Protein AF-C7RHF6-F1 (afdb_monomer_lite)

pLDDT: mean 81.48, std 12.65, range [41.59, 92.25]

Secondary structure (DSSP, 8-state):
--EEEEETTEEEEE----S--EEEEEETTEEEEEEEEEEEEETTEEEEEEEETTT--EEEEEEE--TTSSS-EEEE---HHHHHHHHHHHHHHS-HHHHHHHHHHHHHHHHTTS----

Organism: Anaerococcus prevotii (strain ATCC 9321 / DSM 20548 / JCM 6508 / NCTC 11806 / PC1) (NCBI:txid525919)

Structure (mmCIF, N/CA/C/O backbone):
data_AF-C7RHF6-F1
#
_entry.id   AF-C7RHF6-F1
#
loop_
_atom_site.group_PDB
_atom_site.id
_atom_site.type_symbol
_atom_site.label_atom_id
_atom_site.label_alt_id
_atom_site.label_comp_id
_atom_site.label_asym_id
_atom_site.label_entity_id
_atom_site.label_seq_id
_atom_site.pdbx_PDB_ins_code
_atom_site.Cartn_x
_atom_site.Cartn_y
_atom_site.Cartn_z
_atom_site.occupancy
_atom_site.B_iso_or_equiv
_atom_site.auth_seq_id
_atom_site.auth_comp_id
_atom_site.auth_asym_id
_atom_site.auth_atom_id
_atom_site.pdbx_PDB_model_num
ATOM 1 N N . MET A 1 1 ? -8.252 -10.709 -6.839 1.00 54.28 1 MET A N 1
ATOM 2 C CA . MET A 1 1 ? -9.521 -10.575 -6.083 1.00 54.28 1 MET A CA 1
ATOM 3 C C . MET A 1 1 ? -9.168 -9.685 -4.912 1.00 54.28 1 MET A C 1
ATOM 5 O O . MET A 1 1 ? -8.088 -9.900 -4.393 1.00 54.28 1 MET A O 1
ATOM 9 N N . THR A 1 2 ? -9.970 -8.682 -4.559 1.00 73.25 2 THR A N 1
ATOM 10 C CA . THR A 1 2 ? -9.626 -7.826 -3.415 1.00 73.25 2 THR A CA 1
ATOM 11 C C . THR A 1 2 ? -9.822 -8.598 -2.114 1.00 73.25 2 THR A C 1
ATOM 13 O O . THR A 1 2 ? -10.827 -9.302 -1.961 1.00 73.25 2 THR A O 1
ATOM 16 N N . GLU A 1 3 ? -8.861 -8.503 -1.199 1.00 79.00 3 GLU A N 1
ATOM 17 C CA . GLU A 1 3 ? -8.897 -9.190 0.094 1.00 79.00 3 GLU A CA 1
ATOM 18 C C . GLU A 1 3 ? -9.177 -8.184 1.204 1.00 79.00 3 GLU A C 1
ATOM 20 O O . GLU A 1 3 ? -8.362 -7.314 1.499 1.00 79.00 3 GLU A O 1
ATOM 25 N N . LYS A 1 4 ? -10.361 -8.304 1.815 1.00 87.19 4 LYS A N 1
ATOM 26 C CA . LYS A 1 4 ? -10.761 -7.498 2.970 1.00 87.19 4 LYS A CA 1
ATOM 27 C C . LYS A 1 4 ? -10.385 -8.193 4.267 1.00 87.19 4 LYS A C 1
ATOM 29 O O . LYS A 1 4 ? -10.861 -9.296 4.544 1.00 87.19 4 LYS A O 1
ATOM 34 N N . LEU A 1 5 ? -9.592 -7.516 5.081 1.00 87.81 5 LEU A N 1
ATOM 35 C CA . LEU A 1 5 ? -9.034 -8.005 6.334 1.00 87.81 5 LEU A CA 1
ATOM 36 C C . LEU A 1 5 ? -9.272 -6.958 7.426 1.00 87.81 5 LEU A C 1
ATOM 38 O O . LEU A 1 5 ? -9.385 -5.767 7.150 1.00 87.81 5 LEU A O 1
ATOM 42 N N . ASN A 1 6 ? -9.366 -7.395 8.680 1.00 86.88 6 ASN A N 1
ATOM 43 C CA . ASN A 1 6 ? -9.321 -6.476 9.812 1.00 86.88 6 ASN A CA 1
ATOM 44 C C . ASN A 1 6 ? -7.978 -6.655 10.517 1.00 86.88 6 ASN A C 1
ATOM 46 O O . ASN A 1 6 ? -7.729 -7.7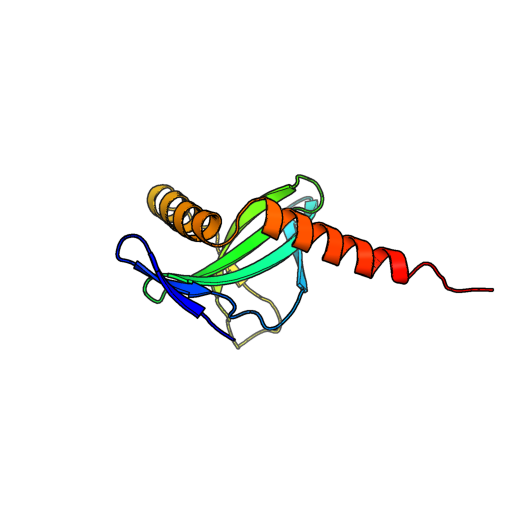08 11.109 1.00 86.88 6 ASN A O 1
ATOM 50 N N . LEU A 1 7 ? -7.114 -5.652 10.402 1.00 84.81 7 LEU A N 1
ATOM 51 C CA . LEU A 1 7 ? -5.748 -5.666 10.915 1.00 84.81 7 LEU A CA 1
ATOM 52 C C . LEU A 1 7 ? -5.619 -4.540 11.936 1.00 84.81 7 LEU A C 1
ATOM 54 O O . LEU A 1 7 ? -5.950 -3.397 11.650 1.00 84.81 7 LEU A O 1
ATOM 58 N N . HIS A 1 8 ? -5.194 -4.867 13.158 1.00 80.12 8 HIS A N 1
ATOM 59 C CA . HIS A 1 8 ? -5.020 -3.885 14.240 1.00 80.12 8 HIS A CA 1
ATOM 60 C C . HIS A 1 8 ? -6.260 -3.025 14.583 1.00 80.12 8 HIS A C 1
ATOM 62 O O . HIS A 1 8 ? -6.146 -2.013 15.264 1.00 80.12 8 HIS A O 1
ATOM 68 N N . GLY A 1 9 ? -7.465 -3.466 14.202 1.00 83.81 9 GLY A N 1
ATOM 69 C CA . GLY A 1 9 ? -8.710 -2.716 14.399 1.00 83.81 9 GLY A CA 1
ATOM 70 C C . GLY A 1 9 ? -9.133 -1.878 13.191 1.00 83.81 9 GLY A C 1
ATOM 71 O O . GLY A 1 9 ? -10.240 -1.342 13.207 1.00 83.81 9 GLY A O 1
ATOM 72 N N . HIS A 1 10 ? -8.316 -1.838 12.138 1.00 86.88 10 HIS A N 1
ATOM 73 C CA . HIS A 1 10 ? -8.593 -1.150 10.881 1.00 86.88 10 HIS A CA 1
ATOM 74 C C . HIS A 1 10 ? -9.181 -2.103 9.847 1.00 86.88 10 HIS A C 1
ATOM 76 O O . HIS A 1 10 ? -8.752 -3.254 9.730 1.00 86.88 10 HIS A O 1
ATOM 82 N N . GLU A 1 11 ? -10.180 -1.641 9.090 1.00 91.00 11 GLU A N 1
ATOM 83 C CA . GLU A 1 11 ? -10.642 -2.356 7.894 1.00 91.00 11 GLU A CA 1
ATOM 84 C C . GLU A 1 11 ? -9.670 -2.064 6.750 1.00 91.00 11 GLU A C 1
ATOM 86 O O . GLU A 1 11 ? -9.582 -0.921 6.301 1.00 91.00 11 GLU A O 1
ATOM 91 N N . VAL A 1 12 ? -8.966 -3.100 6.290 1.00 90.62 12 VAL A N 1
ATOM 92 C CA . VAL A 1 12 ? -7.996 -3.018 5.198 1.00 90.62 12 VAL A CA 1
ATOM 93 C C . VAL A 1 12 ? -8.481 -3.828 3.996 1.00 90.62 12 VAL A C 1
ATOM 95 O O . VAL A 1 12 ? -8.958 -4.949 4.162 1.00 90.62 12 VAL A O 1
ATOM 98 N N . GLU A 1 13 ? -8.379 -3.283 2.787 1.00 91.44 13 GLU A N 1
ATOM 99 C CA . GLU A 1 13 ? -8.694 -3.976 1.530 1.00 91.44 13 GLU A CA 1
ATOM 100 C C . GLU A 1 13 ? -7.482 -3.955 0.592 1.00 91.44 13 GLU A C 1
ATOM 102 O O . GLU A 1 13 ? -7.220 -2.918 -0.006 1.00 91.44 13 GLU A O 1
ATOM 107 N N . PHE A 1 14 ? -6.778 -5.081 0.444 1.00 88.81 14 PHE A N 1
ATOM 108 C CA . PHE A 1 14 ? -5.621 -5.231 -0.458 1.00 88.81 14 PHE A CA 1
ATOM 109 C C . PHE A 1 14 ? -6.016 -5.748 -1.847 1.00 88.81 14 PHE A C 1
ATOM 111 O O . PHE A 1 14 ? -7.113 -6.294 -2.042 1.00 88.81 14 PHE A O 1
ATOM 118 N N . GLY A 1 15 ? -5.105 -5.619 -2.815 1.00 82.00 15 GLY A N 1
ATOM 119 C CA . GLY A 1 15 ? -5.237 -6.190 -4.155 1.00 82.00 15 GLY A CA 1
ATOM 120 C C . GLY A 1 15 ? -6.245 -5.453 -5.031 1.00 82.00 15 GLY A C 1
ATOM 121 O O . GLY A 1 15 ? -6.961 -6.085 -5.826 1.00 82.00 15 GLY A O 1
ATOM 122 N N . LYS A 1 16 ? -6.374 -4.128 -4.855 1.00 81.31 16 LYS A N 1
ATOM 123 C CA . LYS A 1 16 ? -7.254 -3.294 -5.695 1.00 81.31 16 LYS A CA 1
ATOM 124 C C . LYS A 1 16 ? -6.629 -3.031 -7.065 1.00 81.31 16 LYS A C 1
ATOM 126 O O . LYS A 1 16 ? -7.371 -2.874 -8.040 1.00 81.31 16 LYS A O 1
ATOM 131 N N . ASN A 1 17 ? -5.300 -3.078 -7.183 1.00 77.81 17 ASN A N 1
ATOM 132 C CA . ASN A 1 17 ? -4.613 -3.143 -8.472 1.00 77.81 17 ASN A CA 1
ATOM 133 C C . ASN A 1 17 ? -4.813 -4.525 -9.109 1.00 77.81 17 ASN A C 1
ATOM 135 O O . ASN A 1 17 ? -4.655 -5.572 -8.489 1.00 77.81 17 ASN A O 1
ATOM 139 N N . LYS A 1 18 ? -5.185 -4.536 -10.392 1.00 62.16 18 LYS A N 1
ATOM 140 C CA . LYS A 1 18 ? -5.398 -5.773 -11.165 1.00 62.16 18 LYS A CA 1
ATOM 141 C C . LYS A 1 18 ? -4.201 -6.155 -12.042 1.00 62.16 18 LYS A C 1
ATOM 143 O O . LYS A 1 18 ? -4.368 -6.951 -12.963 1.00 62.16 18 LYS A O 1
ATOM 148 N N . GLY A 1 19 ? -3.021 -5.598 -11.778 1.00 67.06 19 GLY A N 1
ATOM 149 C CA . GLY A 1 19 ? -1.819 -5.856 -12.563 1.00 67.06 19 GLY A CA 1
ATOM 150 C C . GLY A 1 19 ? -0.575 -5.185 -11.992 1.00 67.06 19 GLY A C 1
ATOM 151 O O . GLY A 1 19 ? -0.646 -4.474 -10.987 1.00 67.06 19 GLY A O 1
ATOM 152 N N . LYS A 1 20 ? 0.539 -5.430 -12.683 1.00 79.12 20 LYS A N 1
ATOM 153 C CA . LYS A 1 20 ? 1.825 -4.766 -12.488 1.00 79.12 20 LYS A CA 1
ATOM 154 C C . LYS A 1 20 ? 1.833 -3.439 -13.241 1.00 79.12 20 LYS A C 1
ATOM 156 O O . LYS A 1 20 ? 1.331 -3.368 -14.364 1.00 79.12 20 LYS A O 1
ATOM 161 N N . ALA A 1 21 ? 2.398 -2.404 -12.642 1.00 83.75 21 ALA A N 1
ATOM 162 C CA . ALA A 1 21 ? 2.610 -1.118 -13.285 1.00 83.75 21 ALA A CA 1
ATOM 163 C C . ALA A 1 21 ? 3.912 -0.503 -12.773 1.00 83.75 21 ALA A C 1
ATOM 165 O O . ALA A 1 21 ? 4.238 -0.619 -11.597 1.00 83.75 21 ALA A O 1
ATOM 166 N N . ILE A 1 22 ? 4.648 0.164 -13.654 1.00 85.94 22 ILE A N 1
ATOM 167 C CA . ILE A 1 22 ? 5.828 0.942 -13.274 1.00 85.94 22 ILE A CA 1
ATOM 168 C C . ILE A 1 22 ? 5.401 2.401 -13.272 1.00 85.94 22 ILE A C 1
ATOM 170 O O . ILE A 1 22 ? 4.901 2.898 -14.282 1.00 85.94 22 ILE A O 1
ATOM 174 N N . ILE A 1 23 ? 5.559 3.059 -12.131 1.00 85.62 23 ILE A N 1
ATOM 175 C CA . ILE A 1 23 ? 5.220 4.464 -11.943 1.00 85.62 23 ILE A CA 1
ATOM 176 C C . ILE A 1 23 ? 6.521 5.255 -11.944 1.00 85.62 23 ILE A C 1
ATOM 178 O O . ILE A 1 23 ? 7.392 5.027 -11.111 1.00 85.62 23 ILE A O 1
ATOM 182 N N . GLU A 1 24 ? 6.654 6.180 -12.887 1.00 84.81 24 GLU A N 1
ATOM 183 C CA . GLU A 1 24 ? 7.761 7.131 -12.907 1.00 84.81 24 GLU A CA 1
ATOM 184 C C . GLU A 1 24 ? 7.374 8.358 -12.077 1.00 84.81 24 GLU A C 1
ATOM 186 O O . GLU A 1 24 ? 6.426 9.073 -12.405 1.00 84.81 24 GLU A O 1
ATOM 191 N N . ILE A 1 25 ? 8.092 8.586 -10.980 1.00 82.31 25 ILE A N 1
ATOM 192 C CA . ILE A 1 25 ? 7.888 9.727 -10.092 1.00 82.31 25 ILE A CA 1
ATOM 193 C C . ILE A 1 25 ? 8.941 10.780 -10.424 1.00 82.31 25 ILE A C 1
ATOM 195 O O . ILE A 1 25 ? 10.134 10.583 -10.201 1.00 82.31 25 ILE A O 1
ATOM 199 N N . GLY A 1 26 ? 8.501 11.920 -10.950 1.00 78.88 26 GLY A N 1
ATOM 200 C CA . GLY A 1 26 ? 9.360 13.081 -11.156 1.00 78.88 26 GLY A CA 1
ATOM 201 C C . GLY A 1 26 ? 9.544 13.874 -9.865 1.00 78.88 26 GLY A C 1
ATOM 202 O O . GLY A 1 26 ? 8.669 14.646 -9.480 1.00 78.88 26 GLY A O 1
ATOM 203 N N . PHE A 1 27 ? 10.698 13.735 -9.222 1.00 76.81 27 PHE A N 1
ATOM 204 C CA . PHE A 1 27 ? 11.207 14.722 -8.274 1.00 76.81 27 PHE A CA 1
ATOM 205 C C . PHE A 1 27 ? 11.825 15.890 -9.066 1.00 76.81 27 PHE A C 1
ATOM 207 O O . PHE A 1 27 ? 12.368 15.679 -10.144 1.00 76.81 27 PHE A O 1
ATOM 214 N N . ASP A 1 28 ? 11.753 17.122 -8.551 1.00 73.25 28 ASP A N 1
ATOM 215 C CA . ASP A 1 28 ? 12.104 18.394 -9.235 1.00 73.25 28 ASP A CA 1
ATOM 216 C C . ASP A 1 28 ? 13.295 18.328 -10.226 1.00 73.25 28 ASP A C 1
ATOM 218 O O . ASP A 1 28 ? 13.240 18.903 -11.313 1.00 73.25 28 ASP A O 1
ATOM 222 N N . GLU A 1 29 ? 14.363 17.599 -9.874 1.00 72.62 29 GLU A N 1
ATOM 223 C CA . GLU A 1 29 ? 15.563 17.420 -10.706 1.00 72.62 29 GLU A CA 1
ATOM 224 C C . GLU A 1 29 ? 15.875 15.952 -11.084 1.00 72.62 29 GLU A C 1
ATOM 226 O O . GLU A 1 29 ? 16.873 15.712 -11.763 1.00 72.62 29 GLU A O 1
ATOM 231 N N . ASN A 1 30 ? 15.071 14.966 -10.657 1.00 76.19 30 ASN A N 1
ATOM 232 C CA . ASN A 1 30 ? 15.322 13.530 -10.874 1.00 76.19 30 ASN A CA 1
ATOM 233 C C . ASN A 1 30 ? 14.019 12.736 -11.048 1.00 76.19 30 ASN A C 1
ATOM 235 O O . ASN A 1 30 ? 13.079 12.915 -10.289 1.00 76.19 30 ASN A O 1
ATOM 239 N N . THR A 1 31 ? 13.980 11.801 -11.991 1.00 82.38 31 THR A N 1
ATOM 240 C CA . THR A 1 31 ? 12.882 10.833 -12.133 1.00 82.38 31 THR A CA 1
ATOM 241 C C . THR A 1 31 ? 13.277 9.510 -11.487 1.00 82.38 31 THR A C 1
ATOM 243 O O . THR A 1 31 ? 14.330 8.976 -11.833 1.00 82.38 31 THR A O 1
ATOM 246 N N . ASP A 1 32 ? 12.446 8.978 -10.595 1.00 83.88 32 ASP A N 1
ATOM 247 C CA . ASP A 1 32 ? 12.621 7.645 -10.009 1.00 83.88 32 ASP A CA 1
ATOM 248 C C . ASP A 1 32 ? 11.585 6.683 -10.587 1.00 83.88 32 ASP A C 1
ATOM 250 O O . ASP A 1 32 ? 10.412 7.034 -10.735 1.00 83.88 32 ASP A O 1
ATOM 254 N N . GLN A 1 33 ? 12.014 5.474 -10.940 1.00 87.75 33 GLN A N 1
ATOM 255 C CA . GLN A 1 33 ? 11.107 4.427 -11.399 1.00 87.75 33 GLN A CA 1
ATOM 256 C C . GLN A 1 33 ? 10.739 3.539 -10.219 1.00 87.75 33 GLN A C 1
ATOM 258 O O . GLN A 1 33 ? 11.588 2.842 -9.662 1.00 87.75 33 GLN A O 1
ATOM 263 N N . CYS A 1 34 ? 9.456 3.527 -9.875 1.00 90.31 34 CYS A N 1
ATOM 264 C CA . CYS A 1 34 ? 8.940 2.724 -8.785 1.00 90.31 34 CYS A CA 1
ATOM 265 C C . CYS A 1 34 ? 8.013 1.625 -9.304 1.00 90.31 34 CYS A C 1
ATOM 267 O O . CYS A 1 34 ? 7.097 1.869 -10.092 1.00 90.31 34 CYS A O 1
ATOM 269 N N . TYR A 1 35 ? 8.210 0.408 -8.818 1.00 90.44 35 TYR A N 1
ATOM 270 C CA . TYR A 1 35 ? 7.311 -0.708 -9.057 1.00 90.44 35 TYR A CA 1
ATOM 271 C C . TYR A 1 35 ? 6.058 -0.556 -8.202 1.00 90.44 35 TYR A C 1
ATOM 273 O O . TYR A 1 35 ? 6.139 -0.362 -6.987 1.00 90.44 35 TYR A O 1
ATOM 281 N N . LEU A 1 36 ? 4.886 -0.658 -8.826 1.00 90.75 36 LEU A N 1
ATOM 282 C CA . LEU A 1 36 ? 3.628 -0.739 -8.101 1.00 90.75 36 LEU A CA 1
ATOM 283 C C . LEU A 1 36 ? 3.575 -2.072 -7.364 1.00 90.75 36 LEU A C 1
ATOM 285 O O . LEU A 1 36 ? 3.527 -3.125 -8.008 1.00 90.75 36 LEU A O 1
ATOM 289 N N . ILE A 1 37 ? 3.554 -2.006 -6.034 1.00 90.88 37 ILE A N 1
ATOM 290 C CA . ILE A 1 37 ? 3.388 -3.190 -5.199 1.00 90.88 37 ILE A CA 1
ATOM 291 C C . ILE A 1 37 ? 1.897 -3.509 -5.115 1.00 90.88 37 ILE A C 1
ATOM 293 O O . ILE A 1 37 ? 1.429 -4.508 -5.658 1.00 90.88 37 ILE A O 1
ATOM 297 N N . ASP A 1 38 ? 1.135 -2.615 -4.480 1.00 89.94 38 ASP A N 1
ATOM 298 C CA . ASP A 1 38 ? -0.293 -2.807 -4.259 1.00 89.94 38 ASP A CA 1
ATOM 299 C C . ASP A 1 38 ? -1.015 -1.471 -4.049 1.00 89.94 38 ASP A C 1
ATOM 301 O O . ASP A 1 38 ? -0.440 -0.496 -3.552 1.00 89.94 38 ASP A O 1
ATOM 305 N N . ILE A 1 39 ? -2.295 -1.443 -4.421 1.00 90.44 39 ILE A N 1
ATOM 306 C CA . ILE A 1 39 ? -3.226 -0.370 -4.054 1.00 90.44 39 ILE A CA 1
ATOM 307 C C . ILE A 1 39 ? -4.203 -0.957 -3.051 1.00 90.44 39 ILE A C 1
ATOM 309 O O . ILE A 1 39 ? -4.916 -1.919 -3.363 1.00 90.44 39 ILE A O 1
ATOM 313 N N . PHE A 1 40 ? -4.266 -0.346 -1.875 1.00 91.50 40 PHE A N 1
ATOM 314 C CA . PHE A 1 40 ? -5.057 -0.850 -0.767 1.00 91.50 40 PHE A CA 1
ATOM 315 C C . PHE A 1 40 ? -5.793 0.269 -0.039 1.00 91.50 40 PHE A C 1
ATOM 317 O O . PHE A 1 40 ? -5.395 1.427 -0.068 1.00 91.50 40 PHE A O 1
ATOM 324 N N . THR A 1 41 ? -6.900 -0.067 0.613 1.00 91.25 41 THR A N 1
ATOM 325 C CA . THR A 1 41 ? -7.691 0.896 1.393 1.00 91.25 41 THR A CA 1
ATOM 326 C C . THR A 1 41 ? -7.548 0.608 2.872 1.00 91.25 41 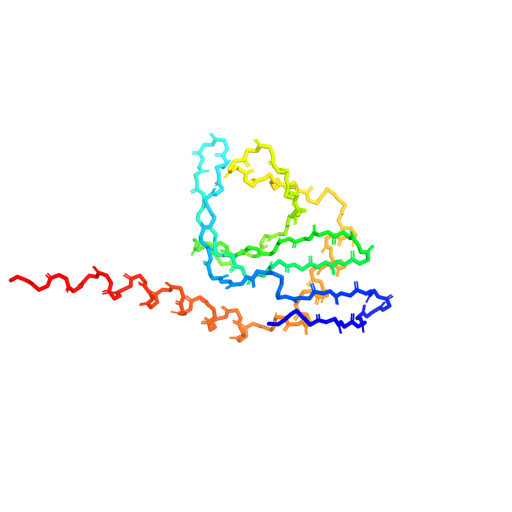THR A C 1
ATOM 328 O O . THR A 1 41 ? -7.749 -0.538 3.250 1.00 91.25 41 THR A O 1
ATOM 331 N N . VAL A 1 42 ? -7.314 1.620 3.707 1.00 91.38 42 VAL A N 1
ATOM 332 C CA . VAL A 1 42 ? -7.370 1.535 5.177 1.00 91.38 42 VAL A CA 1
ATOM 333 C C . VAL A 1 42 ? -8.435 2.505 5.687 1.00 91.38 42 VAL A C 1
ATOM 335 O O . VAL A 1 42 ? -8.418 3.681 5.346 1.00 91.38 42 VAL A O 1
ATOM 338 N N . ASP A 1 43 ? -9.422 2.012 6.437 1.00 88.94 43 ASP A N 1
ATOM 339 C CA . ASP A 1 43 ? -10.541 2.793 7.008 1.00 88.94 43 ASP A CA 1
ATOM 340 C C . ASP A 1 43 ? -11.240 3.774 6.033 1.00 88.94 43 ASP A C 1
ATOM 342 O O . ASP A 1 43 ? -11.764 4.817 6.422 1.00 88.94 43 ASP A O 1
ATOM 346 N N . LYS A 1 44 ? -11.359 3.373 4.756 1.00 86.56 44 LYS A N 1
ATOM 347 C CA . LYS A 1 44 ? -11.932 4.141 3.620 1.00 86.56 44 LYS A CA 1
ATOM 348 C C . LYS A 1 44 ? -10.997 5.163 2.967 1.00 86.56 44 LYS A C 1
ATOM 350 O O . LYS A 1 44 ? -11.449 5.861 2.061 1.00 86.56 44 LYS A O 1
ATOM 355 N N . THR A 1 45 ? -9.741 5.231 3.380 1.00 90.38 45 THR A N 1
ATOM 356 C CA . THR A 1 45 ? -8.703 6.003 2.696 1.00 90.38 45 THR A CA 1
ATOM 357 C C . THR A 1 45 ? -7.911 5.072 1.791 1.00 90.38 45 THR A C 1
ATOM 359 O O . THR A 1 45 ? -7.504 3.993 2.215 1.00 90.38 45 THR A O 1
ATOM 362 N N . ASP A 1 46 ? -7.749 5.448 0.527 1.00 91.00 46 ASP A N 1
ATOM 363 C CA . ASP A 1 46 ? -6.987 4.671 -0.444 1.00 91.00 46 ASP A CA 1
ATOM 364 C C . ASP A 1 46 ? -5.507 5.078 -0.404 1.00 91.00 46 ASP A C 1
ATOM 366 O O . ASP A 1 46 ? -5.162 6.259 -0.445 1.00 91.00 46 ASP A O 1
ATOM 370 N N . TYR A 1 47 ? -4.637 4.077 -0.359 1.00 92.06 47 TYR A N 1
ATOM 371 C CA . TYR A 1 47 ? -3.189 4.199 -0.319 1.00 92.06 47 TYR A CA 1
ATOM 372 C C . TYR A 1 47 ? -2.573 3.378 -1.443 1.00 92.06 47 TYR A C 1
ATOM 374 O O . TYR A 1 47 ? -3.131 2.377 -1.907 1.00 92.06 47 TYR A O 1
ATOM 382 N N . VAL A 1 48 ? -1.388 3.792 -1.868 1.00 91.06 48 VAL A N 1
ATOM 383 C CA . VAL A 1 48 ? -0.568 3.046 -2.812 1.00 91.06 48 VAL A CA 1
ATOM 384 C C . VAL A 1 48 ? 0.829 2.863 -2.247 1.00 91.06 48 VAL A C 1
ATOM 386 O O . VAL A 1 48 ? 1.452 3.818 -1.781 1.00 91.06 48 VAL A O 1
ATOM 389 N N . ALA A 1 49 ? 1.305 1.620 -2.294 1.00 91.75 49 ALA A N 1
ATOM 390 C CA . ALA A 1 49 ? 2.670 1.265 -1.948 1.00 91.75 49 ALA A CA 1
ATOM 391 C C . ALA A 1 49 ? 3.485 1.038 -3.222 1.00 91.75 49 ALA A C 1
ATOM 393 O O . ALA A 1 49 ? 3.108 0.252 -4.098 1.00 91.75 49 ALA A O 1
ATOM 394 N N . LEU A 1 50 ? 4.609 1.738 -3.308 1.00 91.44 50 LEU A N 1
ATOM 395 C CA . LEU A 1 50 ? 5.526 1.735 -4.437 1.00 91.44 50 LEU A CA 1
ATOM 396 C C . LEU A 1 50 ? 6.915 1.331 -3.959 1.00 91.44 50 LEU A C 1
ATOM 398 O O . LEU A 1 50 ? 7.320 1.726 -2.874 1.00 91.44 50 LEU A O 1
ATOM 402 N N . LEU A 1 51 ? 7.655 0.571 -4.756 1.00 90.94 51 LEU A N 1
ATOM 403 C CA . LEU A 1 51 ? 9.025 0.171 -4.444 1.00 90.94 51 LEU A CA 1
ATOM 404 C C . LEU A 1 51 ? 9.987 0.818 -5.432 1.00 90.94 51 LEU A C 1
ATOM 406 O O . LEU A 1 51 ? 9.881 0.566 -6.628 1.00 90.94 51 LEU A O 1
ATOM 410 N N . SER A 1 52 ? 10.930 1.622 -4.949 1.00 90.00 52 SER A N 1
ATOM 411 C CA . SER A 1 52 ? 11.981 2.194 -5.795 1.00 90.00 52 SER A CA 1
ATOM 412 C C . SER A 1 52 ? 12.827 1.085 -6.412 1.00 90.00 52 SER A C 1
ATOM 414 O O . SER A 1 52 ? 13.370 0.245 -5.692 1.00 90.00 52 SER A O 1
ATOM 416 N N . SER A 1 53 ? 12.964 1.102 -7.736 1.00 85.75 53 SER A N 1
ATOM 417 C CA . SER A 1 53 ? 13.861 0.195 -8.456 1.00 85.75 53 SER A CA 1
ATOM 418 C C . SER A 1 53 ? 15.333 0.484 -8.131 1.00 85.75 53 SER A C 1
ATOM 420 O O . SER A 1 53 ? 16.137 -0.437 -8.033 1.00 85.75 53 SER A O 1
ATOM 422 N N . ASP A 1 54 ? 15.683 1.751 -7.888 1.00 82.56 54 ASP A N 1
ATOM 423 C CA . ASP A 1 54 ? 17.068 2.169 -7.645 1.00 82.56 54 ASP A CA 1
ATOM 424 C C . ASP A 1 54 ? 17.516 1.901 -6.201 1.00 82.56 54 ASP A C 1
ATOM 426 O O . ASP A 1 54 ? 18.575 1.323 -5.952 1.00 82.56 54 ASP A O 1
ATOM 430 N N . SER A 1 55 ? 16.691 2.305 -5.230 1.00 83.19 55 SER A N 1
ATOM 431 C CA . SER A 1 55 ? 17.054 2.261 -3.807 1.00 83.19 55 SER A CA 1
ATOM 432 C C . SER A 1 55 ? 16.417 1.104 -3.028 1.00 83.19 55 SER A C 1
ATOM 434 O O . SER A 1 55 ? 16.706 0.949 -1.839 1.00 83.19 55 SER A O 1
ATOM 436 N N . SER A 1 56 ? 15.524 0.324 -3.651 1.00 81.94 56 SER A N 1
ATOM 437 C CA . SER A 1 56 ? 14.712 -0.718 -2.990 1.00 81.94 56 SER A CA 1
ATOM 438 C C . SER A 1 56 ? 13.954 -0.204 -1.756 1.00 81.94 56 SER A C 1
ATOM 440 O O . SER A 1 56 ? 13.688 -0.942 -0.808 1.00 81.94 56 SER A O 1
ATOM 442 N N . GLN A 1 57 ? 13.628 1.091 -1.746 1.00 86.69 57 GLN A N 1
ATOM 443 C CA . GLN A 1 57 ? 12.868 1.737 -0.681 1.00 86.69 57 GLN A CA 1
ATOM 444 C C . GLN A 1 57 ? 11.380 1.715 -1.005 1.00 86.69 57 GLN A C 1
ATOM 446 O O . GLN A 1 57 ? 10.983 1.983 -2.137 1.00 86.69 57 GLN A O 1
ATOM 451 N N . ILE A 1 58 ? 10.561 1.418 0.001 1.00 89.25 58 ILE A N 1
ATOM 452 C CA . ILE A 1 58 ? 9.106 1.455 -0.124 1.00 89.25 58 ILE A CA 1
ATOM 453 C C . ILE A 1 58 ? 8.631 2.884 0.137 1.00 89.25 58 ILE A C 1
ATOM 455 O O . ILE A 1 58 ? 8.917 3.460 1.187 1.00 89.25 58 ILE A O 1
ATOM 459 N N . TYR A 1 59 ? 7.872 3.427 -0.803 1.00 89.75 59 TYR A N 1
ATOM 460 C CA . TYR A 1 59 ? 7.171 4.693 -0.690 1.00 89.75 59 TYR A CA 1
ATOM 461 C C . TYR A 1 59 ? 5.667 4.461 -0.556 1.00 89.75 59 TYR A C 1
ATOM 463 O O . TYR A 1 59 ? 5.086 3.638 -1.262 1.00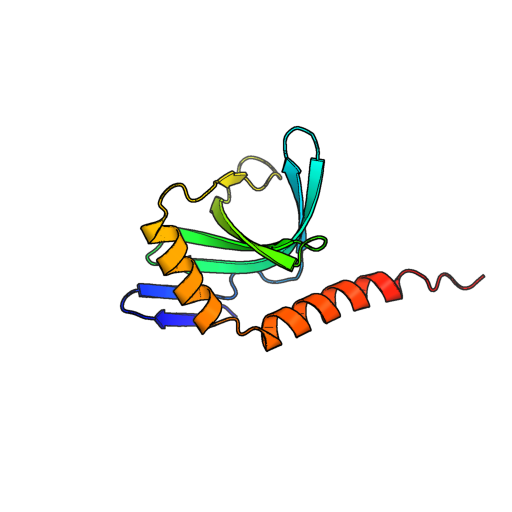 89.75 59 TYR A O 1
ATOM 471 N N . LEU A 1 60 ? 5.035 5.219 0.337 1.00 91.69 60 LEU A N 1
ATOM 472 C CA . LEU A 1 60 ? 3.593 5.211 0.566 1.00 91.69 60 LEU A CA 1
ATOM 473 C C . LEU A 1 60 ? 3.015 6.583 0.243 1.00 91.69 60 LEU A C 1
ATOM 475 O O . LEU A 1 60 ? 3.496 7.602 0.739 1.00 91.69 60 LEU A O 1
ATOM 479 N N . PHE A 1 61 ? 1.962 6.585 -0.565 1.00 91.19 61 PHE A N 1
ATOM 480 C CA . PHE A 1 61 ? 1.237 7.790 -0.950 1.00 91.19 61 PHE A CA 1
ATOM 481 C C . PHE A 1 61 ? -0.265 7.559 -0.830 1.00 91.19 61 PHE A C 1
ATOM 483 O O . PHE A 1 61 ? -0.742 6.424 -0.930 1.00 91.19 61 PHE A O 1
ATOM 490 N N . TYR A 1 62 ? -1.025 8.639 -0.681 1.00 91.44 62 TYR A N 1
ATOM 491 C CA . TYR A 1 62 ? -2.463 8.592 -0.894 1.00 91.44 62 TYR A CA 1
ATOM 492 C C . TYR A 1 62 ? -2.750 8.343 -2.366 1.00 91.44 62 TYR A C 1
ATOM 494 O O . TYR A 1 62 ? -2.235 9.031 -3.254 1.00 91.44 62 TYR A O 1
ATOM 502 N N . TYR A 1 63 ? -3.607 7.362 -2.617 1.00 87.31 63 TYR A N 1
ATOM 503 C CA . TYR A 1 63 ? -4.084 7.064 -3.951 1.00 87.31 63 TYR A CA 1
ATOM 504 C C . TYR A 1 63 ? -5.360 7.860 -4.219 1.00 87.31 63 TYR A C 1
ATOM 506 O O . TYR A 1 63 ? -6.413 7.584 -3.642 1.00 87.31 63 TYR A O 1
ATOM 514 N N . ASN A 1 64 ? -5.275 8.851 -5.106 1.00 80.81 64 ASN A N 1
ATOM 515 C CA . ASN A 1 64 ? -6.424 9.643 -5.520 1.00 80.81 64 ASN A CA 1
ATOM 516 C C . ASN A 1 64 ? -6.665 9.474 -7.023 1.00 80.81 64 ASN A C 1
ATOM 518 O O . ASN A 1 64 ? -6.012 10.106 -7.855 1.00 80.81 64 ASN A O 1
ATOM 522 N N . ASP A 1 65 ? -7.630 8.620 -7.366 1.00 66.69 65 ASP A N 1
ATOM 523 C CA . ASP A 1 65 ? -8.129 8.465 -8.733 1.00 66.69 65 ASP A CA 1
ATOM 524 C C . ASP A 1 65 ? -8.990 9.684 -9.099 1.00 66.69 65 ASP A C 1
ATOM 526 O O . ASP A 1 65 ? -10.224 9.690 -9.034 1.00 66.69 65 ASP A O 1
ATOM 530 N N . SER A 1 66 ? -8.323 10.789 -9.422 1.00 56.78 66 SER A N 1
ATOM 531 C CA . SER A 1 66 ? -8.985 11.948 -10.000 1.00 56.78 66 SER A CA 1
ATOM 532 C C . SER A 1 66 ? -9.337 11.621 -11.450 1.00 56.78 66 SER A C 1
ATOM 534 O O . SER A 1 66 ? -8.538 11.837 -12.350 1.00 56.78 66 SER A O 1
ATOM 536 N N . PHE A 1 67 ? -10.564 11.133 -11.662 1.00 50.47 67 PHE A N 1
ATOM 537 C CA . PHE A 1 67 ? -11.212 10.768 -12.940 1.00 50.47 67 PHE A CA 1
ATOM 538 C C . PHE A 1 67 ? -11.082 11.763 -14.120 1.00 50.47 67 PHE A C 1
ATOM 540 O O . PHE A 1 67 ? -11.624 11.507 -15.196 1.00 50.47 67 PHE A O 1
ATOM 547 N N . ASP A 1 68 ? -10.456 12.922 -13.925 1.00 53.72 68 ASP A N 1
ATOM 548 C CA . ASP A 1 68 ? -10.464 14.040 -14.866 1.00 53.72 68 ASP A CA 1
ATOM 549 C C . ASP A 1 68 ? -9.244 14.052 -15.804 1.00 53.72 68 ASP A C 1
ATOM 551 O O . ASP A 1 68 ? -9.329 14.619 -16.892 1.00 53.72 68 ASP A O 1
ATOM 555 N N . ASN A 1 69 ? -8.129 13.408 -15.438 1.00 50.78 69 ASN A N 1
ATOM 556 C CA . ASN A 1 69 ? -6.940 13.305 -16.289 1.00 50.78 69 ASN A CA 1
ATOM 557 C C . ASN A 1 69 ? -6.338 11.900 -16.197 1.00 50.78 69 ASN A C 1
ATOM 559 O O . ASN A 1 69 ? -6.385 11.272 -15.149 1.00 50.78 69 ASN A O 1
ATOM 563 N N . ASP A 1 70 ? -5.736 11.430 -17.287 1.00 57.75 70 ASP A N 1
ATOM 564 C CA . ASP A 1 70 ? -4.983 10.162 -17.400 1.00 57.75 70 ASP A CA 1
ATOM 565 C C . ASP A 1 70 ? -3.730 10.122 -16.480 1.00 57.75 70 ASP A C 1
ATOM 567 O O . ASP A 1 70 ? -2.864 9.265 -16.616 1.00 57.75 70 ASP A O 1
ATOM 571 N N . GLU A 1 71 ? -3.613 11.083 -15.559 1.00 61.19 71 GLU A N 1
ATOM 572 C CA . GLU A 1 71 ? -2.510 11.299 -14.636 1.00 61.19 71 GLU A CA 1
ATOM 573 C C . GLU A 1 71 ? -2.956 10.916 -13.222 1.00 61.19 71 GLU A C 1
ATOM 575 O O . GLU A 1 71 ? -3.901 11.478 -12.664 1.00 61.19 71 GLU A O 1
ATOM 580 N N . ILE A 1 72 ? -2.255 9.951 -12.632 1.00 68.94 72 ILE A N 1
ATOM 581 C CA . ILE A 1 72 ? -2.467 9.538 -11.246 1.00 68.94 72 ILE A CA 1
ATOM 582 C C . ILE A 1 72 ? -1.855 10.613 -10.348 1.00 68.94 72 ILE A C 1
ATOM 584 O O . ILE A 1 72 ? -0.653 10.869 -10.422 1.00 68.94 72 ILE A O 1
ATOM 588 N N . ASN A 1 73 ? -2.666 11.224 -9.486 1.00 73.25 73 ASN A N 1
ATOM 589 C CA . ASN A 1 73 ? -2.159 12.174 -8.506 1.00 73.25 73 ASN A CA 1
ATOM 590 C C . ASN A 1 73 ? -1.811 11.435 -7.208 1.00 73.25 73 ASN A C 1
ATOM 592 O O . ASN A 1 73 ? -2.691 10.866 -6.557 1.00 73.25 73 ASN A O 1
ATOM 596 N N . LEU A 1 74 ? -0.526 11.440 -6.856 1.00 82.56 74 LEU A N 1
ATOM 597 C CA . LEU A 1 74 ? 0.007 10.825 -5.643 1.00 82.56 74 LEU A CA 1
ATOM 598 C C . LEU A 1 74 ? 0.313 11.917 -4.622 1.00 82.56 74 LEU A C 1
ATOM 600 O O . LEU A 1 74 ? 1.112 12.813 -4.891 1.00 82.56 74 LEU A O 1
ATOM 604 N N . GLU A 1 75 ? -0.315 11.843 -3.452 1.00 87.12 75 GLU A N 1
ATOM 605 C CA . GLU A 1 75 ? -0.096 12.806 -2.370 1.00 87.12 75 GLU A CA 1
ATOM 606 C C . GLU A 1 75 ? 0.718 12.164 -1.241 1.00 87.12 75 GLU A C 1
ATOM 608 O O . GLU A 1 75 ? 0.482 11.018 -0.859 1.00 87.12 75 GLU A O 1
ATOM 613 N N . ILE A 1 76 ? 1.718 12.888 -0.735 1.00 87.50 76 ILE A N 1
ATOM 614 C CA . ILE A 1 76 ? 2.591 12.410 0.343 1.00 87.50 76 ILE A CA 1
ATOM 615 C C . ILE A 1 76 ? 1.801 12.392 1.651 1.00 87.50 76 ILE A C 1
ATOM 617 O O . ILE A 1 76 ? 1.098 13.349 1.971 1.00 87.50 76 ILE A O 1
ATOM 621 N N . ILE A 1 77 ? 1.966 11.325 2.429 1.00 90.69 77 ILE A N 1
ATOM 622 C CA . ILE A 1 77 ? 1.439 11.243 3.790 1.00 90.69 77 ILE A CA 1
ATOM 623 C C . ILE A 1 77 ? 2.303 12.141 4.685 1.00 90.69 77 ILE A C 1
ATOM 625 O O . ILE A 1 77 ? 3.443 11.805 4.996 1.00 90.69 77 ILE A O 1
ATOM 629 N N . GLU A 1 78 ? 1.788 13.317 5.052 1.00 89.06 78 GLU A N 1
ATOM 630 C CA . GLU A 1 78 ? 2.497 14.269 5.924 1.00 89.06 78 GLU A CA 1
ATOM 631 C C . GLU A 1 78 ? 2.469 13.854 7.405 1.00 89.06 78 GLU A C 1
ATOM 633 O O . GLU A 1 78 ? 3.307 14.301 8.189 1.00 89.06 78 GLU A O 1
ATOM 638 N N . ASP A 1 79 ? 1.495 13.029 7.792 1.00 92.25 79 ASP A N 1
ATOM 639 C CA . ASP A 1 79 ? 1.314 12.563 9.163 1.00 92.25 79 ASP A CA 1
ATOM 640 C C . ASP A 1 79 ? 2.169 11.312 9.421 1.00 92.25 79 ASP A C 1
ATOM 642 O O . ASP A 1 79 ? 1.934 10.243 8.857 1.00 92.25 79 ASP A O 1
ATOM 646 N N . GLU A 1 80 ? 3.203 11.460 10.253 1.00 90.00 80 GLU A N 1
ATOM 647 C CA . GLU A 1 80 ? 4.148 10.379 10.555 1.00 90.00 80 GLU A CA 1
ATOM 648 C C . GLU A 1 80 ? 3.480 9.212 11.302 1.00 90.00 80 GLU A C 1
ATOM 650 O O . GLU A 1 80 ? 3.823 8.059 11.047 1.00 90.00 80 GLU A O 1
ATOM 655 N N . ASP A 1 81 ? 2.525 9.492 12.200 1.00 91.38 81 ASP A N 1
ATOM 656 C CA . ASP A 1 81 ? 1.792 8.458 12.941 1.00 91.38 81 ASP A CA 1
ATOM 657 C C . ASP A 1 81 ? 0.922 7.620 11.987 1.00 91.38 81 ASP A C 1
ATOM 659 O O . ASP A 1 81 ? 0.912 6.389 12.074 1.00 91.38 81 ASP A O 1
ATOM 663 N N . GLU A 1 82 ? 0.232 8.268 11.041 1.00 90.94 82 GLU A N 1
ATOM 664 C CA . GLU A 1 82 ? -0.542 7.572 10.010 1.00 90.94 82 GLU A CA 1
ATOM 665 C C . GLU A 1 82 ? 0.358 6.757 9.074 1.00 90.94 82 GLU A C 1
ATOM 667 O O . GLU A 1 82 ? 0.060 5.597 8.787 1.00 90.94 82 GLU A O 1
ATOM 672 N N . MET A 1 83 ? 1.479 7.329 8.624 1.00 89.94 83 MET A N 1
ATOM 673 C CA . MET A 1 83 ? 2.432 6.618 7.770 1.00 89.94 83 MET A CA 1
ATOM 674 C C . MET A 1 83 ? 2.954 5.348 8.451 1.00 89.94 83 MET A C 1
ATOM 676 O O . MET A 1 83 ? 2.957 4.289 7.823 1.00 89.94 83 MET A O 1
ATOM 680 N N . ASP A 1 84 ? 3.382 5.438 9.714 1.00 91.00 84 ASP A N 1
ATOM 681 C CA . ASP A 1 84 ? 3.913 4.294 10.466 1.00 91.00 84 ASP A CA 1
ATOM 682 C C . ASP A 1 84 ? 2.842 3.210 10.654 1.00 91.00 84 ASP A C 1
ATOM 684 O O . ASP A 1 84 ? 3.099 2.022 10.443 1.00 91.00 84 ASP A O 1
ATOM 688 N N . GLU A 1 85 ? 1.604 3.615 10.954 1.00 91.06 85 GLU A N 1
ATOM 689 C CA . GLU A 1 85 ? 0.471 2.699 11.073 1.00 91.06 85 GLU A CA 1
ATOM 690 C C . GLU A 1 85 ? 0.173 1.979 9.751 1.00 91.06 85 GLU A C 1
ATOM 692 O O . GLU A 1 85 ? 0.106 0.747 9.713 1.00 91.06 85 GLU A O 1
ATOM 697 N N . VAL A 1 86 ? 0.046 2.725 8.654 1.00 91.25 86 VAL A N 1
ATOM 698 C CA . VAL A 1 86 ? -0.220 2.179 7.316 1.00 91.25 86 VAL A CA 1
ATOM 699 C C . VAL A 1 86 ? 0.921 1.272 6.859 1.00 91.25 86 VAL A C 1
ATOM 701 O O . VAL A 1 86 ? 0.671 0.183 6.340 1.00 91.25 86 VAL A O 1
ATOM 704 N N . PHE A 1 87 ? 2.171 1.668 7.097 1.00 90.75 87 PHE A N 1
ATOM 705 C CA . PHE A 1 87 ? 3.343 0.857 6.779 1.00 90.75 87 PHE A CA 1
ATOM 706 C C . PHE A 1 87 ? 3.364 -0.447 7.582 1.00 90.75 87 PHE A C 1
ATOM 708 O O . PHE A 1 87 ? 3.665 -1.513 7.040 1.00 90.75 87 PHE A O 1
ATOM 715 N N . HIS A 1 88 ? 2.982 -0.406 8.858 1.00 90.62 88 HIS A N 1
ATOM 716 C CA . HIS A 1 88 ? 2.877 -1.603 9.687 1.00 90.62 88 HIS A CA 1
ATOM 717 C C . HIS A 1 88 ? 1.759 -2.543 9.204 1.00 90.62 88 HIS A C 1
ATOM 719 O O . HIS A 1 88 ? 1.948 -3.758 9.163 1.00 90.62 88 HIS A O 1
ATOM 725 N N . LEU A 1 89 ? 0.612 -2.002 8.777 1.00 91.06 89 LEU A N 1
ATOM 726 C CA . LEU A 1 89 ? -0.467 -2.791 8.164 1.00 91.06 89 LEU A CA 1
ATOM 727 C C . LEU A 1 89 ? -0.021 -3.424 6.840 1.00 91.06 89 LEU A C 1
ATOM 729 O O . LEU A 1 89 ? -0.315 -4.592 6.585 1.00 91.06 89 LEU A O 1
ATOM 733 N N . PHE A 1 90 ? 0.697 -2.655 6.021 1.00 89.69 90 PHE A N 1
ATOM 734 C CA . PHE A 1 90 ? 1.220 -3.091 4.733 1.00 89.69 90 PHE A CA 1
ATOM 735 C C . PHE A 1 90 ? 2.244 -4.215 4.892 1.00 89.69 90 PHE A C 1
ATOM 737 O O . PHE A 1 90 ? 2.052 -5.283 4.324 1.00 89.69 90 PHE A O 1
ATOM 744 N N . THR A 1 91 ? 3.280 -4.017 5.708 1.00 87.44 91 THR A N 1
ATOM 745 C CA . THR A 1 91 ? 4.344 -5.014 5.942 1.00 87.44 91 THR A CA 1
ATOM 746 C C . THR A 1 91 ? 3.839 -6.287 6.615 1.00 87.44 91 THR A C 1
ATOM 748 O O . THR A 1 91 ? 4.432 -7.346 6.458 1.00 87.44 91 THR A O 1
ATOM 751 N N . HIS A 1 92 ? 2.719 -6.217 7.337 1.00 88.12 92 HIS A N 1
ATOM 752 C CA . HIS A 1 92 ? 2.064 -7.407 7.876 1.00 88.12 92 HIS A CA 1
ATOM 753 C C . HIS A 1 92 ? 1.416 -8.273 6.776 1.00 88.12 92 HIS A C 1
ATOM 755 O O . HIS A 1 92 ? 1.210 -9.471 6.977 1.00 88.12 92 HIS A O 1
ATOM 761 N N . TYR A 1 93 ? 1.017 -7.681 5.649 1.00 87.25 93 TYR A N 1
ATOM 762 C CA . TYR A 1 93 ? 0.442 -8.411 4.516 1.00 87.25 93 TYR A 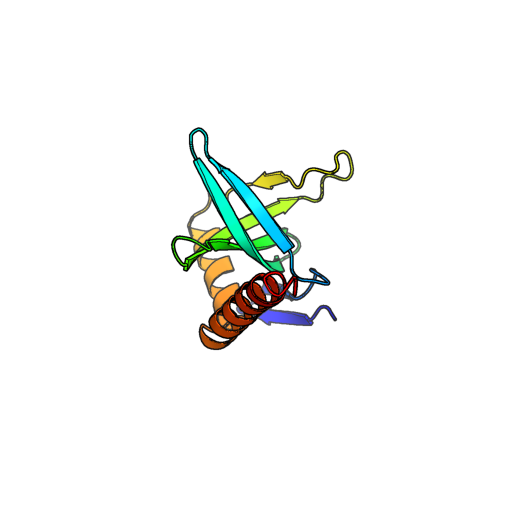CA 1
ATOM 763 C C . TYR A 1 93 ? 1.496 -8.743 3.448 1.00 87.25 93 TYR A C 1
ATOM 765 O O . TYR A 1 93 ? 1.513 -9.856 2.926 1.00 87.25 93 TYR A O 1
ATOM 773 N N . TRP A 1 94 ? 2.371 -7.786 3.138 1.00 88.31 94 TRP A N 1
ATOM 774 C CA . TRP A 1 94 ? 3.498 -7.915 2.221 1.00 88.31 94 TRP A CA 1
ATOM 775 C C . TRP A 1 94 ? 4.792 -8.131 3.005 1.00 88.31 94 TRP A C 1
ATOM 777 O O . TRP A 1 94 ? 5.478 -7.178 3.378 1.00 88.31 94 TRP A O 1
ATOM 787 N N . ASP A 1 95 ? 5.126 -9.397 3.238 1.00 86.88 95 ASP A N 1
ATOM 788 C CA . ASP A 1 95 ? 6.426 -9.782 3.782 1.00 86.88 95 ASP A CA 1
ATOM 789 C C . ASP A 1 95 ? 7.563 -9.506 2.780 1.00 86.88 95 ASP A C 1
ATOM 791 O O . ASP A 1 95 ? 7.356 -9.454 1.565 1.00 86.88 95 ASP A O 1
ATOM 795 N N . GLU A 1 96 ? 8.798 -9.417 3.284 1.00 84.81 96 GLU A N 1
ATOM 796 C CA . GLU A 1 96 ? 10.008 -9.207 2.471 1.00 84.81 96 GLU A CA 1
ATOM 797 C C . GLU A 1 96 ? 10.133 -10.223 1.319 1.00 84.81 96 GLU A C 1
ATOM 799 O O . GLU A 1 96 ? 10.519 -9.853 0.217 1.00 84.81 96 GLU A O 1
ATOM 804 N N . GLU A 1 97 ? 9.748 -11.486 1.539 1.00 88.62 97 GLU A N 1
ATOM 805 C CA . GLU A 1 97 ? 9.780 -12.536 0.506 1.00 88.62 97 GLU A CA 1
ATOM 806 C C . GLU A 1 97 ? 8.787 -12.264 -0.638 1.00 88.62 97 GLU A C 1
ATOM 808 O O . GLU A 1 97 ? 9.095 -12.512 -1.803 1.00 88.62 97 GLU A O 1
ATOM 813 N N . ALA A 1 98 ? 7.603 -11.728 -0.325 1.00 87.94 98 ALA A N 1
ATOM 814 C CA . ALA A 1 98 ? 6.607 -11.382 -1.337 1.00 87.94 98 ALA A CA 1
ATOM 815 C C . ALA A 1 98 ? 7.056 -10.172 -2.169 1.00 87.94 98 ALA A C 1
ATOM 817 O O . ALA A 1 98 ? 6.811 -10.127 -3.374 1.00 87.94 98 ALA A O 1
ATOM 818 N N . LEU A 1 99 ? 7.737 -9.216 -1.531 1.00 88.00 99 LEU A N 1
ATOM 819 C CA . LEU A 1 99 ? 8.336 -8.065 -2.204 1.00 88.00 99 LEU A CA 1
ATOM 820 C C . LEU A 1 99 ? 9.493 -8.478 -3.116 1.00 88.00 99 LEU A C 1
ATOM 822 O O . LEU A 1 99 ? 9.542 -8.038 -4.259 1.00 88.00 99 LEU A O 1
ATOM 826 N N . ASP A 1 100 ? 10.385 -9.345 -2.636 1.00 87.81 100 ASP A N 1
ATOM 827 C CA . ASP A 1 100 ? 11.507 -9.873 -3.420 1.00 87.81 100 ASP A CA 1
ATOM 828 C C . ASP A 1 100 ? 11.002 -10.623 -4.659 1.00 87.81 100 ASP A C 1
ATOM 830 O O . ASP A 1 100 ? 11.457 -10.377 -5.774 1.00 87.81 100 ASP A O 1
ATOM 834 N N . ASN A 1 101 ? 9.963 -11.451 -4.490 1.00 88.81 101 ASN A N 1
ATOM 835 C C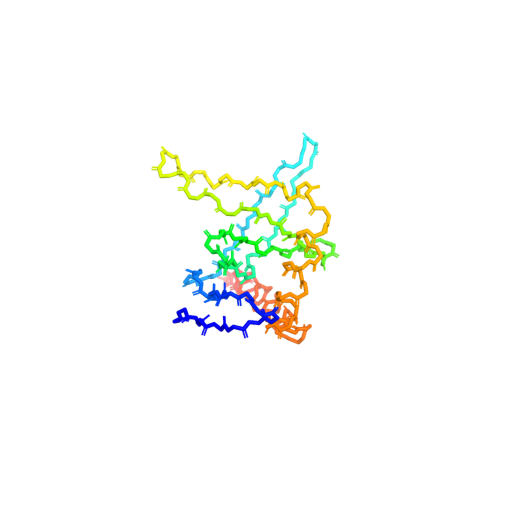A . ASN A 1 101 ? 9.341 -12.141 -5.613 1.00 88.81 101 ASN A CA 1
ATOM 836 C C . ASN A 1 101 ? 8.681 -11.180 -6.610 1.00 88.81 101 ASN A C 1
ATOM 838 O O . ASN A 1 101 ? 8.760 -11.414 -7.810 1.00 88.81 101 ASN A O 1
ATOM 842 N N . LEU A 1 102 ? 8.054 -10.103 -6.128 1.00 87.25 102 LEU A N 1
ATOM 843 C CA . LEU A 1 102 ? 7.487 -9.069 -6.989 1.00 87.25 102 LEU A CA 1
ATOM 844 C C . LEU A 1 102 ? 8.584 -8.374 -7.809 1.00 87.25 102 LEU A C 1
ATOM 846 O O . LEU A 1 102 ? 8.398 -8.191 -9.007 1.00 87.25 102 LEU A O 1
ATOM 850 N N . VAL A 1 103 ? 9.718 -8.019 -7.198 1.00 87.12 103 VAL A N 1
ATOM 851 C CA . VAL A 1 103 ? 10.857 -7.404 -7.906 1.00 87.12 103 VAL A CA 1
ATOM 852 C C . VAL A 1 103 ? 11.415 -8.336 -8.974 1.00 87.12 103 VAL A C 1
ATOM 854 O O . VAL A 1 103 ? 11.513 -7.917 -10.124 1.00 87.12 103 VAL A O 1
ATOM 857 N N . ASP A 1 104 ? 11.696 -9.594 -8.626 1.00 87.62 104 ASP A N 1
ATOM 858 C CA . ASP A 1 104 ? 12.178 -10.612 -9.574 1.00 87.62 104 ASP A CA 1
ATOM 859 C C . ASP A 1 104 ? 11.226 -10.754 -10.771 1.00 87.62 104 ASP A C 1
ATOM 861 O O . ASP A 1 104 ? 11.643 -10.816 -11.923 1.00 87.62 104 ASP A O 1
ATOM 865 N N . ASP A 1 105 ? 9.924 -10.703 -10.507 1.00 87.44 105 ASP A N 1
ATOM 866 C CA . ASP A 1 105 ? 8.871 -10.785 -11.512 1.00 87.44 105 ASP A CA 1
ATOM 867 C C . ASP A 1 105 ? 8.746 -9.497 -12.363 1.00 87.44 105 ASP A C 1
ATOM 869 O O . ASP A 1 105 ? 8.276 -9.563 -13.497 1.00 87.44 105 ASP A O 1
ATOM 873 N N . TYR A 1 106 ? 9.173 -8.323 -11.876 1.00 86.25 106 TYR A N 1
ATOM 874 C CA . TYR A 1 106 ? 9.329 -7.105 -12.696 1.00 86.25 106 TYR A CA 1
ATOM 875 C C . TYR A 1 106 ? 10.613 -7.138 -13.536 1.00 86.25 106 TYR A C 1
ATOM 877 O O . TYR A 1 106 ? 10.577 -6.771 -14.712 1.00 86.25 106 TYR A O 1
ATOM 885 N N . GLU A 1 107 ? 11.734 -7.565 -12.953 1.00 84.25 107 GLU A N 1
ATOM 886 C CA . GLU A 1 107 ? 13.025 -7.665 -13.645 1.00 84.25 107 GLU A CA 1
ATOM 887 C C . GLU A 1 107 ? 12.985 -8.745 -14.737 1.00 84.25 107 GLU A C 1
ATOM 889 O O . GLU A 1 107 ? 13.405 -8.502 -15.869 1.00 84.25 107 GLU A O 1
ATOM 894 N N . SER A 1 108 ? 12.375 -9.902 -14.459 1.00 83.25 108 SER A N 1
ATOM 895 C CA . SER A 1 108 ? 12.238 -10.990 -15.431 1.00 83.25 108 SER A CA 1
ATOM 896 C C . SER A 1 108 ? 11.376 -10.608 -16.640 1.00 83.25 108 SER A C 1
ATOM 898 O O . SER A 1 108 ? 11.655 -11.079 -17.741 1.00 83.25 108 SER A O 1
ATOM 900 N N . ASP A 1 109 ? 10.342 -9.776 -16.467 1.00 75.12 109 ASP A N 1
ATOM 901 C CA . ASP A 1 109 ? 9.530 -9.259 -17.582 1.00 75.12 109 ASP A CA 1
ATOM 902 C C . ASP A 1 109 ? 10.328 -8.256 -18.451 1.00 75.12 109 ASP A C 1
ATOM 904 O O . ASP A 1 109 ? 10.048 -8.115 -19.644 1.00 75.12 109 ASP A O 1
ATOM 908 N N . MET A 1 110 ? 11.328 -7.560 -17.888 1.00 68.75 110 MET A N 1
ATOM 909 C CA . MET A 1 110 ? 12.206 -6.658 -18.650 1.00 68.75 110 MET A CA 1
ATOM 910 C C . MET A 1 110 ? 13.278 -7.404 -19.450 1.00 68.75 110 MET A C 1
ATOM 912 O O . MET A 1 110 ? 13.529 -7.038 -20.601 1.00 68.75 110 MET A O 1
ATOM 916 N N . ASP A 1 111 ? 13.887 -8.441 -18.871 1.00 59.75 111 ASP A N 1
ATOM 917 C CA . ASP A 1 111 ? 14.941 -9.234 -19.523 1.00 59.75 111 ASP A CA 1
ATOM 918 C C . ASP A 1 111 ? 14.423 -10.028 -20.741 1.00 59.75 111 ASP A C 1
ATOM 920 O O . ASP A 1 11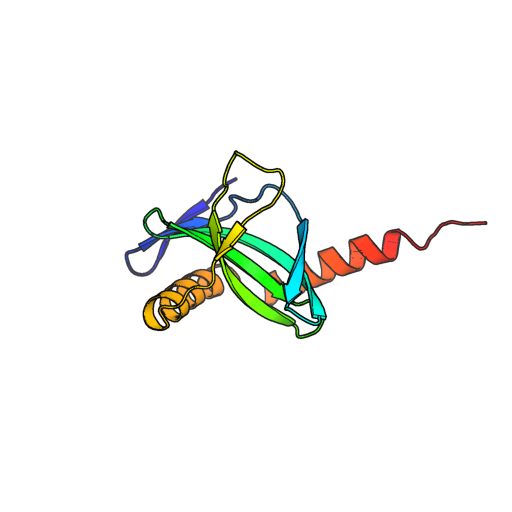1 ? 15.146 -10.200 -21.725 1.00 59.75 111 ASP A O 1
ATOM 924 N N . ASP A 1 112 ? 13.150 -10.447 -20.751 1.00 54.50 112 ASP A N 1
ATOM 925 C CA . ASP A 1 112 ? 12.562 -11.193 -21.881 1.00 54.50 112 ASP A CA 1
ATOM 926 C C . ASP A 1 112 ? 12.388 -10.328 -23.155 1.00 54.50 112 ASP A C 1
ATOM 928 O O . ASP A 1 112 ? 12.155 -10.847 -24.249 1.00 54.50 112 ASP A O 1
ATOM 932 N N . ASN A 1 113 ? 12.551 -9.001 -23.055 1.00 51.28 113 ASN A N 1
ATOM 933 C CA . ASN A 1 113 ? 12.446 -8.083 -24.195 1.00 51.28 113 ASN A CA 1
ATOM 934 C C . ASN A 1 113 ? 13.782 -7.858 -24.944 1.00 51.28 113 ASN A C 1
ATOM 936 O O . ASN A 1 113 ? 13.784 -7.205 -25.990 1.00 51.28 113 ASN A O 1
ATOM 940 N N . ASP A 1 114 ? 14.903 -8.427 -24.470 1.00 47.03 114 ASP A N 1
ATOM 941 C CA . ASP A 1 114 ? 16.220 -8.397 -25.146 1.00 47.03 114 ASP A CA 1
ATOM 942 C C . ASP A 1 114 ? 16.574 -9.750 -25.806 1.00 47.03 114 ASP A C 1
ATOM 944 O O . ASP A 1 114 ? 17.714 -10.202 -25.831 1.00 47.03 114 ASP A O 1
ATOM 948 N N . VAL A 1 115 ? 15.583 -10.428 -26.390 1.00 51.94 115 VAL A N 1
ATOM 949 C CA . VAL A 1 115 ? 15.808 -11.481 -27.400 1.00 51.94 115 VAL A CA 1
ATOM 950 C C . VAL A 1 115 ? 15.095 -11.126 -28.700 1.00 51.94 115 VAL A C 1
ATOM 952 O O . VAL A 1 115 ? 14.288 -11.882 -29.241 1.00 51.94 115 VAL A O 1
ATOM 955 N N . ILE A 1 116 ? 15.424 -9.955 -29.249 1.00 52.16 116 ILE A N 1
ATOM 956 C CA . ILE A 1 116 ? 15.256 -9.729 -30.686 1.00 52.16 116 ILE A CA 1
ATOM 957 C C . ILE A 1 116 ? 16.413 -10.459 -31.382 1.00 52.16 116 ILE A C 1
ATOM 959 O O . ILE A 1 116 ? 17.492 -9.911 -31.586 1.00 52.16 116 ILE A O 1
ATOM 963 N N . ASP A 1 117 ? 16.172 -11.739 -31.668 1.00 47.03 117 ASP A N 1
ATOM 964 C CA . ASP A 1 117 ? 16.964 -12.597 -32.553 1.00 47.03 117 ASP A CA 1
ATOM 965 C C . ASP A 1 117 ? 17.097 -11.927 -33.936 1.00 47.03 117 ASP A C 1
ATOM 967 O O . ASP A 1 117 ? 16.096 -11.730 -34.632 1.00 47.03 117 ASP A O 1
ATOM 971 N N . GLU A 1 118 ? 18.325 -11.573 -34.332 1.00 41.59 118 GLU A N 1
ATOM 972 C CA . GLU A 1 118 ? 18.706 -11.366 -35.739 1.00 41.59 118 GLU A CA 1
ATOM 973 C C . GLU A 1 118 ? 20.049 -12.044 -36.056 1.00 41.59 118 GLU A C 1
ATOM 975 O O . GLU A 1 118 ? 21.020 -11.870 -35.280 1.00 41.59 118 GLU A O 1
#

Radius of gyration: 15.42 Å; chains: 1; bounding box: 31×31×50 Å

Sequence (118 aa):
MTEKLNLHGHEVEFGKNKGKAIIEIGFDENTDQCYLIDIFTVDKTDYVALLSSDSSQIYLFYYNDSFDNDEINLEIIEDEDEMDEVFHLFTHYWDEEALDNLVDDYESDMDDNDVIDE

InterPro domains:
  IPR009711 Uncharacterised protein family UPF0473 [PF06949] (29-91)

Foldseek 3Di:
DWDWDQDPNKTKIKDPDPDKDWDWDDDPPDTWTWIWDIWMDTNNWIKTWTATPVPRDIAIFGFDPPVPDPDTDTHHDPDPVVVVVVVVVVCVVCPPVNSVVSSVVVVVVVVVVPPPDD